Protein AF-A0A2N2MK20-F1 (afdb_monomer_lite)

Secondary structure (DSSP, 8-state):
-HHHHHHHHHHHHTHHHHHH-SS--GGGHHHHHHHHHHHHT--HHHHHHHHHHHHHHHHH---TT--S-----PPPPP-PPPP-------S--------------------S---HHHHHHHHHHHHHHH--

Radius of gyration: 23.37 Å; chains: 1; bounding box: 56×28×58 Å

Foldseek 3Di:
DVQAVLQVVLCVVVVVVCVVPVDDDPVCLVVQLVVCCVVVVDDSVVSNVVSVVSVVSVVSHDPPDPPDDDDDDDDDDDDDDDDDDDPPDDDDDDDDDDDPPDDDDDDDDDDPDPDPVSVVVVVVVCCVPPVD

Structure (mmCIF, N/CA/C/O backbone):
data_AF-A0A2N2MK20-F1
#
_entry.id   AF-A0A2N2MK20-F1
#
loop_
_atom_site.group_PDB
_atom_site.id
_atom_site.type_symbol
_atom_site.label_atom_id
_atom_site.label_alt_id
_atom_site.label_comp_id
_atom_site.label_asym_id
_atom_site.label_entity_id
_atom_site.label_seq_id
_atom_site.pdbx_PDB_ins_code
_atom_site.Cartn_x
_atom_site.Cartn_y
_atom_site.Cartn_z
_atom_site.occupancy
_atom_site.B_iso_or_equiv
_atom_site.auth_seq_id
_atom_site.auth_comp_id
_atom_site.auth_asym_id
_atom_site.auth_atom_id
_atom_site.pdbx_PDB_model_num
ATOM 1 N N . MET A 1 1 ? -14.079 -4.914 24.509 1.00 66.94 1 MET A N 1
ATOM 2 C CA . MET A 1 1 ? -12.876 -4.077 24.730 1.00 66.94 1 MET A CA 1
ATOM 3 C C . MET A 1 1 ? -11.814 -4.303 23.656 1.00 66.94 1 MET A C 1
ATOM 5 O O . MET A 1 1 ? -11.550 -3.370 22.916 1.00 66.94 1 MET A O 1
ATOM 9 N N . SER A 1 2 ? -11.267 -5.517 23.497 1.00 84.25 2 SER A N 1
ATOM 10 C CA . SER A 1 2 ? -10.160 -5.799 22.555 1.00 84.25 2 SER A CA 1
ATOM 11 C C . SER A 1 2 ? -10.425 -5.381 21.092 1.00 84.25 2 SER A C 1
ATOM 13 O O . SER A 1 2 ? -9.617 -4.654 20.525 1.00 84.25 2 SER A O 1
ATOM 15 N N . LYS A 1 3 ? -11.589 -5.715 20.513 1.00 86.69 3 LYS A N 1
ATOM 16 C CA . LYS A 1 3 ? -11.930 -5.348 19.119 1.00 86.69 3 LYS A CA 1
ATOM 17 C C . LYS A 1 3 ? -11.968 -3.832 18.855 1.00 86.69 3 LYS A C 1
ATOM 19 O O . LYS A 1 3 ? -11.536 -3.377 17.802 1.00 86.69 3 LYS A O 1
ATOM 24 N N . LYS A 1 4 ? -12.426 -3.041 19.834 1.00 88.56 4 LYS A N 1
ATOM 25 C CA . LYS A 1 4 ? -12.463 -1.568 19.746 1.00 88.56 4 LYS A CA 1
ATOM 26 C C . LYS A 1 4 ? -11.067 -0.953 19.855 1.00 88.56 4 LYS A C 1
ATOM 28 O O . LYS A 1 4 ? -10.743 -0.015 19.136 1.00 88.56 4 LYS A O 1
ATOM 33 N N . VAL A 1 5 ? -10.224 -1.507 20.733 1.00 89.94 5 VAL A N 1
ATOM 34 C CA . VAL A 1 5 ? -8.811 -1.107 20.836 1.00 89.94 5 VAL A CA 1
ATOM 35 C C . VAL A 1 5 ? -8.077 -1.416 19.530 1.00 89.94 5 VAL A C 1
ATOM 37 O O . VAL A 1 5 ? -7.339 -0.565 19.046 1.00 89.94 5 VAL A O 1
ATOM 40 N N . MET A 1 6 ? -8.342 -2.580 18.926 1.00 90.00 6 MET A N 1
ATOM 41 C CA . MET A 1 6 ? -7.805 -2.948 17.615 1.00 90.00 6 MET A CA 1
ATOM 42 C C . MET A 1 6 ? -8.229 -1.952 16.528 1.00 90.00 6 MET A C 1
ATOM 44 O O . MET A 1 6 ? -7.374 -1.451 15.808 1.00 90.00 6 MET A O 1
ATOM 48 N N . GLY A 1 7 ? -9.515 -1.590 16.450 1.00 91.19 7 GLY A N 1
ATOM 49 C CA . GLY A 1 7 ? -9.996 -0.604 15.474 1.00 91.19 7 GLY A CA 1
ATOM 50 C C . GLY A 1 7 ? -9.304 0.753 15.597 1.00 91.19 7 GLY A C 1
ATOM 51 O O . GLY A 1 7 ? -8.846 1.306 14.597 1.00 91.19 7 GLY A O 1
ATOM 52 N N . LYS A 1 8 ? -9.131 1.252 16.826 1.00 90.38 8 LYS A N 1
ATOM 53 C CA . LYS A 1 8 ? -8.376 2.488 17.070 1.00 90.38 8 LYS A CA 1
ATOM 54 C C . LYS A 1 8 ? -6.909 2.359 16.646 1.00 90.38 8 LYS A C 1
ATOM 56 O O . LYS A 1 8 ? -6.404 3.234 15.950 1.00 90.38 8 LYS A O 1
ATOM 61 N N . ALA A 1 9 ? -6.245 1.271 17.035 1.00 90.94 9 ALA A N 1
ATOM 62 C CA . ALA A 1 9 ? -4.842 1.035 16.702 1.00 90.94 9 ALA A CA 1
ATOM 63 C C . ALA A 1 9 ? -4.618 0.918 15.187 1.00 90.94 9 ALA A C 1
ATOM 65 O O . ALA A 1 9 ? -3.639 1.446 14.674 1.00 90.94 9 ALA A O 1
ATOM 66 N N . ILE A 1 10 ? -5.541 0.283 14.458 1.00 92.69 10 ILE A N 1
ATOM 67 C CA . ILE A 1 10 ? -5.482 0.175 12.996 1.00 92.69 10 ILE A CA 1
ATOM 68 C C . ILE A 1 10 ? -5.677 1.541 12.333 1.00 92.69 10 ILE A C 1
ATOM 70 O O . ILE A 1 10 ? -4.916 1.876 11.428 1.00 92.69 10 ILE A O 1
ATOM 74 N N . LYS A 1 11 ? -6.646 2.350 12.788 1.00 90.75 11 LYS A N 1
ATOM 75 C CA . LYS A 1 11 ? -6.838 3.718 12.273 1.00 90.75 11 LYS A CA 1
ATOM 76 C C . LYS A 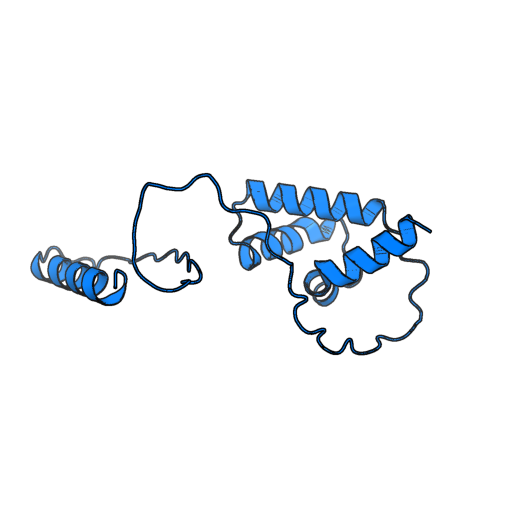1 11 ? -5.615 4.603 12.497 1.00 90.75 11 LYS A C 1
ATOM 78 O O . LYS A 1 11 ? -5.305 5.423 11.643 1.00 90.75 11 LYS A O 1
ATOM 83 N N . GLU A 1 12 ? -4.928 4.437 13.623 1.00 90.94 12 GLU A N 1
ATOM 84 C CA . GLU A 1 12 ? -3.709 5.183 13.940 1.00 90.94 12 GLU A CA 1
ATOM 85 C C . GLU A 1 12 ? -2.513 4.694 13.106 1.00 90.94 12 GLU A C 1
ATOM 87 O O . GLU A 1 12 ? -1.870 5.488 12.424 1.00 90.94 12 GLU A O 1
ATOM 92 N N . ALA A 1 13 ? -2.253 3.384 13.093 1.00 90.75 13 ALA A N 1
ATOM 93 C CA . ALA A 1 13 ? -1.092 2.792 12.425 1.00 90.75 13 ALA A CA 1
ATOM 94 C C . ALA A 1 13 ? -1.159 2.850 10.890 1.00 90.75 13 ALA A C 1
ATOM 96 O O . ALA A 1 13 ? -0.121 2.923 10.242 1.00 90.75 13 ALA A O 1
ATOM 97 N N . TYR A 1 14 ? -2.364 2.818 10.315 1.00 92.12 14 TYR A N 1
ATOM 98 C CA . TYR A 1 14 ? -2.598 2.870 8.868 1.00 92.12 14 TYR A CA 1
ATOM 99 C C . TYR A 1 14 ? -3.367 4.131 8.461 1.00 92.12 14 TYR A C 1
ATOM 101 O O . TYR A 1 14 ? -4.144 4.106 7.503 1.00 92.12 14 TYR A O 1
ATOM 109 N N . SER A 1 15 ? -3.194 5.229 9.204 1.00 90.94 15 SER A N 1
ATOM 110 C CA . SER A 1 15 ? -3.935 6.483 9.000 1.00 90.94 15 SER A CA 1
ATOM 111 C C . SER A 1 15 ? -3.933 6.954 7.543 1.00 90.94 15 SER A C 1
ATOM 113 O O . SER A 1 15 ? -4.957 7.372 7.012 1.00 90.94 15 SER A O 1
ATOM 115 N N . ASP A 1 16 ? -2.820 6.779 6.846 1.00 87.88 16 ASP A N 1
ATOM 116 C CA . ASP A 1 16 ? -2.624 7.132 5.450 1.00 87.88 16 ASP A CA 1
ATOM 117 C C . ASP A 1 16 ? -3.340 6.213 4.447 1.00 87.88 16 ASP A C 1
ATOM 119 O O . ASP A 1 16 ? -3.637 6.659 3.341 1.00 87.88 16 ASP A O 1
ATOM 123 N N . ILE A 1 17 ? -3.718 4.985 4.820 1.00 90.56 17 ILE A N 1
ATOM 124 C CA . ILE A 1 17 ? -4.679 4.177 4.045 1.00 90.56 17 ILE A CA 1
ATOM 125 C C . ILE A 1 17 ? -6.092 4.740 4.223 1.00 90.56 17 ILE A C 1
ATOM 127 O O . ILE A 1 17 ? -6.817 4.903 3.240 1.00 90.56 17 ILE A O 1
ATOM 131 N N . PHE A 1 18 ? -6.471 5.092 5.455 1.00 89.19 18 PHE A N 1
ATOM 132 C CA . PHE A 1 18 ? -7.796 5.646 5.753 1.00 89.19 18 PHE A CA 1
ATOM 133 C C . PHE A 1 18 ? -8.009 7.056 5.182 1.00 89.19 18 PHE A C 1
ATOM 135 O O . PHE A 1 18 ? -9.147 7.420 4.886 1.00 89.19 18 PHE A O 1
ATOM 142 N N . LEU A 1 19 ? -6.932 7.819 4.952 1.00 88.00 19 LEU A N 1
ATOM 143 C CA . LEU A 1 19 ? -6.970 9.081 4.202 1.00 88.00 19 LEU A CA 1
ATOM 144 C C . LEU A 1 19 ? -7.337 8.875 2.727 1.00 88.00 19 LEU A C 1
ATOM 146 O O . LEU A 1 19 ? -8.032 9.704 2.147 1.00 88.00 19 LEU A O 1
ATOM 150 N N . ILE A 1 20 ? -6.877 7.779 2.120 1.00 86.25 20 ILE A N 1
ATOM 151 C CA . ILE A 1 20 ? -7.182 7.447 0.722 1.00 86.25 20 ILE A CA 1
ATOM 152 C C . ILE A 1 20 ? -8.590 6.848 0.622 1.00 86.25 20 ILE A C 1
ATOM 154 O O . ILE A 1 20 ? -9.351 7.164 -0.294 1.00 86.25 20 ILE A O 1
ATOM 158 N N . LYS A 1 21 ? -8.943 5.969 1.564 1.00 86.50 21 LYS A N 1
ATOM 159 C CA . LYS A 1 21 ? -10.220 5.260 1.588 1.00 86.50 21 LYS A CA 1
ATOM 160 C C . LYS A 1 21 ? -10.719 5.112 3.022 1.00 86.50 21 LYS A C 1
ATOM 162 O O . LYS A 1 21 ? -10.220 4.281 3.771 1.00 86.50 21 LYS A O 1
ATOM 167 N N . ALA A 1 22 ? -11.769 5.854 3.371 1.00 85.06 22 ALA A N 1
ATOM 168 C CA . ALA A 1 22 ? -12.332 5.843 4.724 1.00 85.06 22 ALA A CA 1
ATOM 169 C C . ALA A 1 22 ? -12.829 4.456 5.177 1.00 85.06 22 ALA A C 1
ATOM 171 O O . ALA A 1 22 ? -12.691 4.109 6.345 1.00 85.06 22 ALA A O 1
ATOM 172 N N . ASN A 1 23 ? -13.370 3.660 4.249 1.00 85.75 23 ASN A N 1
ATOM 173 C CA . ASN A 1 23 ? -13.828 2.292 4.497 1.00 85.75 23 ASN A CA 1
ATOM 174 C C . ASN A 1 23 ? -13.214 1.350 3.451 1.00 85.75 23 ASN A C 1
ATOM 176 O O . ASN A 1 23 ? -13.815 1.148 2.390 1.00 85.75 23 ASN A O 1
ATOM 180 N N . PRO A 1 24 ? -12.001 0.826 3.698 1.00 87.19 24 PRO A N 1
ATOM 181 C CA . PRO A 1 24 ? -11.347 -0.105 2.793 1.00 87.19 24 PRO A CA 1
ATOM 182 C C . PRO A 1 24 ? -12.137 -1.410 2.689 1.00 87.19 24 PRO A C 1
ATOM 184 O O . PRO A 1 24 ? -12.458 -2.039 3.693 1.00 87.19 24 PRO A O 1
ATOM 187 N N . THR A 1 25 ? -12.428 -1.836 1.466 1.00 88.31 25 THR A N 1
ATOM 188 C CA . THR A 1 25 ? -13.100 -3.108 1.168 1.00 88.31 25 THR A CA 1
ATOM 189 C C . THR A 1 25 ? -12.172 -4.029 0.383 1.00 88.31 25 THR A C 1
ATOM 191 O O . THR A 1 25 ? -11.103 -3.609 -0.062 1.00 88.31 25 THR A O 1
ATOM 194 N N . ALA A 1 26 ? -12.571 -5.284 0.165 1.00 86.50 26 ALA A N 1
ATOM 195 C CA . ALA A 1 26 ? -11.788 -6.230 -0.636 1.00 86.50 26 ALA A CA 1
ATOM 196 C C . ALA 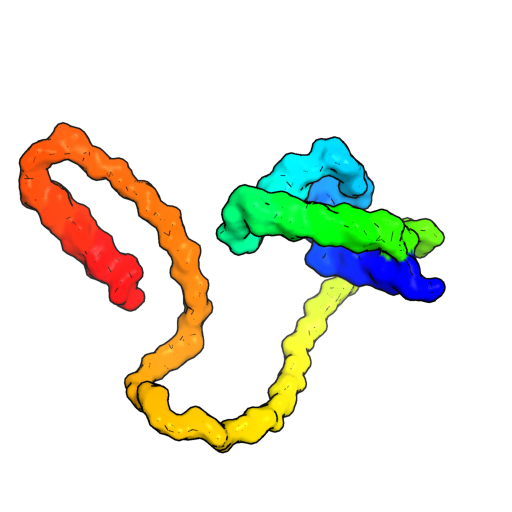A 1 26 ? -11.520 -5.738 -2.075 1.00 86.50 26 ALA A C 1
ATOM 198 O O . ALA A 1 26 ? -10.489 -6.077 -2.654 1.00 86.50 26 ALA A O 1
ATOM 199 N N . ALA A 1 27 ? -12.405 -4.904 -2.634 1.00 88.31 27 ALA A N 1
ATOM 200 C CA . ALA A 1 27 ? -12.226 -4.308 -3.958 1.00 88.31 27 ALA A CA 1
ATOM 201 C C . ALA A 1 27 ? -11.050 -3.316 -4.013 1.00 88.31 27 ALA A C 1
ATOM 203 O O . ALA A 1 27 ? -10.439 -3.140 -5.063 1.00 88.31 27 ALA A O 1
ATOM 204 N N . ASP A 1 28 ? -10.691 -2.708 -2.879 1.00 91.31 28 ASP A N 1
ATOM 205 C CA . ASP A 1 28 ? -9.601 -1.734 -2.785 1.00 91.31 28 ASP A CA 1
ATOM 206 C C . ASP A 1 28 ? -8.223 -2.406 -2.601 1.00 91.31 28 ASP A C 1
ATOM 208 O O . ASP A 1 28 ? -7.204 -1.728 -2.474 1.00 91.31 28 ASP A O 1
ATOM 212 N N . ARG A 1 29 ? -8.154 -3.745 -2.615 1.00 91.44 29 ARG A N 1
ATOM 213 C CA . ARG A 1 29 ? -6.908 -4.493 -2.397 1.00 91.44 29 ARG A CA 1
ATOM 214 C C . ARG A 1 29 ? -5.766 -4.061 -3.330 1.00 91.44 29 ARG A C 1
ATOM 216 O O . ARG A 1 29 ? -4.672 -3.859 -2.808 1.00 91.44 29 ARG A O 1
ATOM 223 N N . PRO A 1 30 ? -5.962 -3.865 -4.651 1.00 92.75 30 PRO A N 1
ATOM 224 C CA . PRO A 1 30 ? -4.875 -3.428 -5.533 1.00 92.75 30 PRO A CA 1
ATOM 225 C C . PRO A 1 30 ? -4.308 -2.055 -5.151 1.00 92.75 30 PRO A C 1
ATOM 227 O O . PRO A 1 30 ? -3.103 -1.827 -5.248 1.00 92.75 30 PRO A O 1
ATOM 230 N N . LEU A 1 31 ? -5.169 -1.150 -4.676 1.00 92.38 31 LEU A N 1
ATOM 231 C CA . LEU A 1 31 ? -4.780 0.184 -4.222 1.00 92.38 31 LEU A CA 1
ATOM 232 C C . LEU A 1 31 ? -3.924 0.102 -2.953 1.00 92.38 31 LEU A C 1
ATOM 234 O O . LEU A 1 31 ? -2.883 0.750 -2.861 1.00 92.38 31 LEU A O 1
ATOM 238 N N . ILE A 1 32 ? -4.337 -0.731 -1.998 1.00 92.88 32 ILE A N 1
ATOM 239 C CA . ILE A 1 32 ? -3.616 -0.946 -0.739 1.00 92.88 32 ILE A CA 1
ATOM 240 C C . ILE A 1 32 ? -2.279 -1.654 -0.980 1.00 92.88 32 ILE A C 1
ATOM 242 O O . ILE A 1 32 ? -1.258 -1.250 -0.428 1.00 92.88 32 ILE A O 1
ATOM 246 N N . GLU A 1 33 ? -2.247 -2.664 -1.850 1.00 94.38 33 GLU A N 1
ATOM 247 C CA . GLU A 1 33 ? -0.997 -3.311 -2.256 1.00 94.38 33 GLU A CA 1
ATOM 248 C C . GLU A 1 33 ? -0.052 -2.298 -2.923 1.00 94.38 33 GLU A C 1
ATOM 250 O O . GLU A 1 33 ? 1.123 -2.238 -2.567 1.00 94.38 33 GLU A O 1
ATOM 255 N N . GLY A 1 34 ? -0.552 -1.437 -3.818 1.00 93.31 34 GLY A N 1
ATOM 256 C CA . GLY A 1 34 ? 0.234 -0.356 -4.425 1.00 93.31 34 GLY A CA 1
ATOM 257 C C . GLY A 1 34 ? 0.780 0.653 -3.406 1.00 93.31 34 GLY A C 1
ATOM 258 O O . GLY A 1 34 ? 1.939 1.073 -3.496 1.00 93.31 34 GLY A O 1
ATOM 259 N N . LYS A 1 35 ? -0.014 0.995 -2.386 1.00 92.31 35 LYS A N 1
ATOM 260 C CA . LYS A 1 35 ? 0.433 1.821 -1.257 1.00 92.31 35 LYS A CA 1
ATOM 261 C C . LYS A 1 35 ? 1.559 1.138 -0.474 1.00 92.31 35 LYS A C 1
ATOM 263 O O . LYS A 1 35 ? 2.556 1.790 -0.189 1.00 92.31 35 LYS A O 1
ATOM 268 N N . PHE A 1 36 ? 1.466 -0.161 -0.186 1.00 94.25 36 PHE A N 1
ATOM 269 C CA . PHE A 1 36 ? 2.537 -0.878 0.517 1.00 94.25 36 PHE A CA 1
ATOM 270 C C . PHE A 1 36 ? 3.810 -1.020 -0.318 1.00 94.25 36 PHE A C 1
ATOM 272 O O . PHE A 1 36 ? 4.904 -0.834 0.216 1.00 94.25 36 PHE A O 1
ATOM 279 N N . LYS A 1 37 ? 3.688 -1.277 -1.626 1.00 94.38 37 LYS A N 1
ATOM 280 C CA . LYS A 1 37 ? 4.840 -1.294 -2.541 1.00 94.38 37 LYS A CA 1
ATOM 281 C C . LYS A 1 37 ? 5.565 0.046 -2.537 1.00 94.38 37 LYS A C 1
ATOM 283 O O . LYS A 1 37 ? 6.771 0.075 -2.335 1.00 94.38 37 LYS A O 1
ATOM 288 N N . SER A 1 38 ? 4.836 1.148 -2.720 1.00 92.56 38 SER A N 1
ATOM 289 C C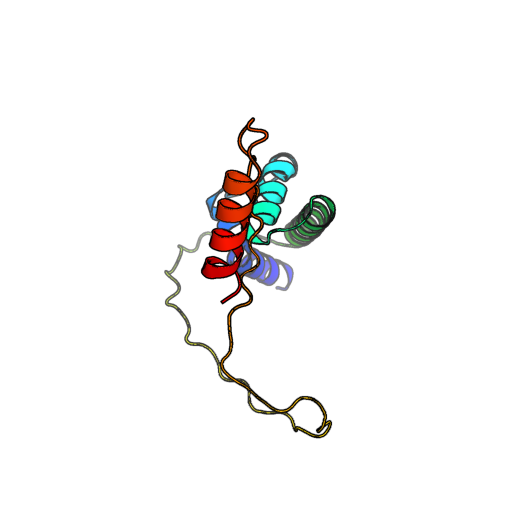A . SER A 1 38 ? 5.441 2.484 -2.795 1.00 92.56 38 SER A CA 1
ATOM 290 C C . SER A 1 38 ? 6.009 2.960 -1.458 1.00 92.56 38 SER A C 1
ATOM 292 O O . SER A 1 38 ? 7.091 3.535 -1.430 1.00 92.56 38 SER A O 1
ATOM 294 N N . PHE A 1 39 ? 5.311 2.707 -0.350 1.00 91.31 39 PHE A N 1
ATOM 295 C CA . PHE A 1 39 ? 5.701 3.231 0.957 1.00 91.31 39 PHE A CA 1
ATOM 296 C C . PHE A 1 39 ? 6.823 2.425 1.629 1.00 91.31 39 PHE A C 1
ATOM 298 O O . PHE A 1 39 ? 7.674 3.004 2.297 1.00 91.31 39 PHE A O 1
ATOM 305 N N . HIS A 1 40 ? 6.856 1.101 1.438 1.00 89.44 40 HIS A N 1
ATOM 306 C CA . HIS A 1 40 ? 7.859 0.218 2.049 1.00 89.44 40 HIS A CA 1
ATOM 307 C C . HIS A 1 40 ? 8.898 -0.319 1.059 1.00 89.44 40 HIS A C 1
ATOM 309 O O . HIS A 1 40 ? 9.716 -1.153 1.445 1.00 89.44 40 HIS A O 1
ATOM 315 N N . ASN A 1 41 ? 8.855 0.106 -0.209 1.00 90.44 41 ASN A N 1
ATOM 316 C CA . ASN A 1 41 ? 9.652 -0.473 -1.298 1.00 90.44 41 ASN A CA 1
ATOM 317 C C . ASN A 1 41 ? 9.556 -2.015 -1.332 1.00 90.44 41 ASN A C 1
ATOM 319 O O . ASN A 1 41 ? 10.540 -2.732 -1.519 1.00 90.44 41 ASN A O 1
ATOM 323 N N . ALA A 1 42 ? 8.357 -2.533 -1.059 1.00 90.94 42 ALA A N 1
ATOM 324 C CA . ALA A 1 42 ? 8.108 -3.961 -0.938 1.00 90.94 42 ALA A CA 1
ATOM 325 C C . ALA A 1 42 ? 7.953 -4.614 -2.318 1.00 90.94 42 ALA A C 1
ATOM 327 O O . ALA A 1 42 ? 7.342 -4.042 -3.223 1.00 90.94 42 ALA A O 1
ATOM 328 N N . SER A 1 43 ? 8.442 -5.849 -2.459 1.00 94.31 43 SER A N 1
ATOM 329 C CA . SER A 1 43 ? 8.161 -6.668 -3.642 1.00 94.31 43 SER A CA 1
ATOM 330 C C . SER A 1 43 ? 6.679 -7.041 -3.720 1.00 94.31 43 SER A C 1
ATOM 332 O O . SER A 1 43 ? 5.957 -6.996 -2.722 1.00 94.31 43 SER A O 1
ATOM 334 N N . ASP A 1 44 ? 6.225 -7.477 -4.894 1.00 91.88 44 ASP A N 1
ATOM 335 C CA . ASP A 1 44 ? 4.827 -7.856 -5.131 1.00 91.88 44 ASP A CA 1
ATOM 336 C C . ASP A 1 44 ? 4.299 -8.887 -4.130 1.00 91.88 44 ASP A C 1
ATOM 338 O O . ASP A 1 44 ? 3.199 -8.743 -3.592 1.00 91.88 44 ASP A O 1
ATOM 342 N N . VAL A 1 45 ? 5.116 -9.896 -3.828 1.00 95.75 45 VAL A N 1
ATOM 343 C CA . VAL A 1 45 ? 4.771 -10.948 -2.868 1.00 95.75 45 VAL A CA 1
ATOM 344 C C . VAL A 1 45 ? 4.644 -10.373 -1.459 1.00 95.75 45 VAL A C 1
ATOM 346 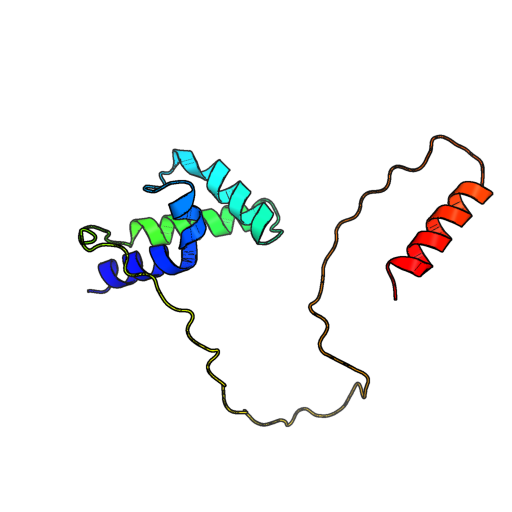O O . VAL A 1 45 ? 3.661 -10.645 -0.769 1.00 95.75 45 VAL A O 1
ATOM 349 N N . VAL A 1 46 ? 5.607 -9.550 -1.035 1.00 94.56 46 VAL A N 1
ATOM 350 C CA . VAL A 1 46 ? 5.625 -8.959 0.310 1.00 94.56 46 VAL A CA 1
ATOM 351 C C . VAL A 1 46 ? 4.459 -7.989 0.490 1.00 94.56 46 VAL A C 1
ATOM 353 O O . VAL A 1 46 ? 3.756 -8.070 1.494 1.00 94.56 46 VAL A O 1
ATOM 356 N N . ALA A 1 47 ? 4.180 -7.140 -0.499 1.00 95.19 47 ALA A N 1
ATOM 357 C CA . ALA A 1 47 ? 3.047 -6.220 -0.464 1.00 95.19 47 ALA A CA 1
ATOM 358 C C . ALA A 1 47 ? 1.700 -6.958 -0.399 1.00 95.19 47 ALA A C 1
ATOM 360 O O . ALA A 1 47 ? 0.810 -6.555 0.352 1.00 95.19 47 ALA A O 1
ATOM 361 N N . SER A 1 48 ? 1.556 -8.079 -1.115 1.00 95.38 48 SER A N 1
ATOM 362 C CA . SER A 1 48 ? 0.345 -8.902 -1.030 1.00 95.38 48 SER A CA 1
ATOM 363 C C . SER A 1 48 ? 0.173 -9.554 0.346 1.00 95.38 48 SER A C 1
ATOM 365 O O . SER A 1 48 ? -0.949 -9.652 0.854 1.00 95.38 48 SER A O 1
ATOM 367 N N . LEU A 1 49 ? 1.270 -9.978 0.983 1.00 96.69 49 LEU A N 1
ATOM 368 C CA . LEU A 1 49 ? 1.253 -10.486 2.357 1.00 96.69 49 LEU A CA 1
ATOM 369 C C . LEU A 1 49 ? 0.895 -9.382 3.361 1.00 96.69 49 LEU A C 1
ATOM 371 O O . LEU A 1 49 ? 0.034 -9.602 4.208 1.00 96.69 49 LEU A O 1
ATOM 375 N N . MET A 1 50 ? 1.472 -8.184 3.224 1.00 94.88 50 MET A N 1
ATOM 376 C CA . MET A 1 50 ? 1.114 -7.014 4.038 1.00 94.88 50 MET A CA 1
ATOM 377 C C . MET A 1 50 ? -0.380 -6.691 3.920 1.00 94.88 50 MET A C 1
ATOM 379 O O . MET A 1 50 ? -1.060 -6.546 4.935 1.00 94.88 50 MET A O 1
ATOM 383 N N . ALA A 1 51 ? -0.923 -6.679 2.698 1.00 95.12 51 ALA A N 1
ATOM 384 C CA . ALA A 1 51 ? -2.350 -6.474 2.468 1.00 95.12 51 ALA A CA 1
ATOM 385 C C . ALA A 1 51 ? -3.211 -7.572 3.107 1.00 95.12 51 ALA A C 1
ATOM 387 O O . ALA A 1 51 ? -4.212 -7.263 3.750 1.00 95.12 51 ALA A O 1
ATOM 388 N N . LYS A 1 52 ? -2.822 -8.851 3.001 1.00 95.62 52 LYS A N 1
ATOM 389 C CA . LYS A 1 52 ? -3.523 -9.955 3.687 1.00 95.62 52 LYS A CA 1
ATOM 390 C C . LYS A 1 52 ? -3.574 -9.744 5.200 1.00 95.62 52 LYS A C 1
ATOM 392 O O . LYS A 1 52 ? -4.640 -9.912 5.791 1.00 95.62 52 LYS A O 1
ATOM 397 N N . THR A 1 53 ? -2.456 -9.358 5.810 1.00 95.12 53 THR A N 1
ATOM 398 C CA . THR A 1 53 ? -2.391 -9.062 7.246 1.00 95.12 53 THR A CA 1
ATOM 399 C C . THR A 1 53 ? -3.286 -7.881 7.602 1.00 95.12 53 THR A C 1
ATOM 401 O O . THR A 1 53 ? -4.079 -7.990 8.531 1.00 95.12 53 THR A O 1
ATOM 404 N N . PHE A 1 54 ? -3.231 -6.790 6.835 1.00 94.88 54 PHE A N 1
ATOM 405 C CA . PHE A 1 54 ? -4.081 -5.619 7.046 1.00 94.88 54 PHE A CA 1
ATOM 406 C C . PHE A 1 54 ? -5.573 -5.976 7.045 1.00 94.88 54 PHE A C 1
ATOM 408 O O . PHE A 1 54 ? -6.271 -5.648 8.000 1.00 94.88 54 PHE A O 1
ATOM 415 N N . TYR A 1 55 ? -6.054 -6.703 6.031 1.00 94.00 55 TYR A N 1
ATOM 416 C CA . TYR A 1 55 ? -7.462 -7.112 5.971 1.00 94.00 55 TYR A CA 1
ATOM 417 C C . TYR A 1 55 ? -7.843 -8.078 7.098 1.00 94.00 55 TYR A C 1
ATOM 419 O O . TYR A 1 55 ? -8.904 -7.930 7.688 1.00 94.00 55 TYR A O 1
ATOM 427 N N . SER A 1 56 ? -6.950 -8.998 7.472 1.00 93.81 56 SER A N 1
ATOM 428 C CA . SER A 1 56 ? -7.193 -9.899 8.609 1.00 93.81 56 SER A CA 1
ATOM 429 C C . SER A 1 56 ? -7.352 -9.125 9.923 1.00 93.81 56 SER A C 1
ATOM 431 O O . SER A 1 56 ? -8.174 -9.478 10.762 1.00 93.81 56 SER A O 1
ATOM 433 N N . LEU A 1 57 ? -6.573 -8.056 10.113 1.00 92.50 57 LEU A N 1
ATOM 434 C CA . LEU A 1 57 ? -6.699 -7.167 11.267 1.00 92.50 57 LEU A CA 1
ATOM 435 C C . LEU A 1 57 ? -7.978 -6.320 11.190 1.00 92.50 57 LEU A C 1
ATOM 437 O O . LEU A 1 57 ? -8.635 -6.121 12.212 1.00 92.50 57 LEU A O 1
ATOM 441 N N . LEU A 1 58 ? -8.341 -5.858 9.990 1.00 91.62 58 LEU A N 1
ATOM 442 C CA . LEU A 1 58 ? -9.560 -5.092 9.732 1.00 91.62 58 LEU A CA 1
ATOM 443 C C . LEU A 1 58 ? -10.816 -5.898 10.093 1.00 91.62 58 LEU A C 1
ATOM 445 O O . LEU A 1 58 ? -11.701 -5.364 10.754 1.00 91.62 58 LEU A O 1
ATOM 449 N N . ASP A 1 59 ? -10.850 -7.188 9.754 1.00 90.94 59 ASP A N 1
ATOM 450 C CA . ASP A 1 59 ? -11.959 -8.101 10.072 1.00 90.94 59 ASP A CA 1
ATOM 451 C C . ASP A 1 59 ? -12.118 -8.346 11.585 1.00 90.94 59 ASP A C 1
ATOM 453 O O . ASP A 1 59 ? -13.209 -8.633 12.083 1.00 90.94 59 ASP A O 1
ATOM 457 N N . LEU A 1 60 ? -11.024 -8.236 12.344 1.00 90.12 60 LEU A N 1
ATOM 458 C CA . LEU A 1 60 ? -11.024 -8.382 13.803 1.00 90.12 60 LEU A CA 1
ATOM 459 C C . LEU A 1 60 ? -11.373 -7.078 14.535 1.00 90.12 60 LEU A C 1
ATOM 461 O O . LEU A 1 60 ? -11.668 -7.108 15.739 1.00 90.12 60 LEU A O 1
ATOM 465 N N . ALA A 1 61 ? -11.323 -5.943 13.839 1.00 90.94 61 ALA A N 1
ATOM 466 C CA . ALA A 1 61 ? -11.580 -4.630 14.398 1.00 90.94 61 ALA A CA 1
ATOM 467 C C . ALA A 1 61 ? -13.073 -4.298 14.450 1.00 90.94 61 ALA A C 1
ATOM 469 O O . ALA A 1 61 ? -13.860 -4.657 13.581 1.00 90.94 61 ALA A O 1
ATOM 470 N N . ASP A 1 62 ? -13.457 -3.566 15.493 1.00 86.50 62 ASP A N 1
ATOM 471 C CA . ASP A 1 62 ? -14.791 -2.989 15.622 1.00 86.50 62 ASP A CA 1
ATOM 472 C C . ASP A 1 62 ? -14.684 -1.462 15.587 1.00 86.50 62 ASP A C 1
ATOM 474 O O . ASP A 1 62 ? -14.077 -0.856 16.475 1.00 86.50 62 ASP A O 1
ATOM 478 N N . PHE A 1 63 ? -15.279 -0.859 14.557 1.00 81.25 63 PHE A N 1
ATOM 479 C CA . PHE A 1 63 ? -15.311 0.589 14.336 1.00 81.25 63 PHE A CA 1
ATOM 480 C C . PHE A 1 63 ? -16.604 1.249 14.836 1.00 81.25 63 PHE A C 1
ATOM 482 O O . PHE A 1 63 ? -16.778 2.453 14.652 1.00 81.25 63 PHE A O 1
ATOM 489 N N . SER A 1 64 ? -17.494 0.495 15.492 1.00 67.69 64 SER A N 1
ATOM 490 C CA . SER A 1 64 ? -18.832 0.927 15.940 1.00 67.69 64 SER A CA 1
ATOM 491 C C . SER A 1 64 ? -18.799 1.875 17.156 1.00 67.69 64 SER A C 1
ATOM 493 O O . SER A 1 64 ? -19.521 1.692 18.136 1.00 67.69 64 SER A O 1
ATOM 495 N N . GLY A 1 65 ? -17.916 2.873 17.145 1.00 57.91 65 GLY A N 1
ATOM 496 C CA . GLY A 1 65 ? -17.756 3.836 18.237 1.00 57.91 65 GLY A CA 1
ATOM 497 C C . GLY A 1 65 ? -17.113 5.173 17.868 1.00 57.91 65 GLY A C 1
ATOM 498 O O . GLY A 1 65 ? -16.886 5.964 18.777 1.00 57.91 65 GLY A O 1
ATOM 499 N N . ASP A 1 66 ? -16.829 5.444 16.590 1.00 54.00 66 ASP A N 1
ATOM 500 C CA . ASP A 1 66 ? -16.241 6.721 16.160 1.00 54.00 66 ASP A CA 1
ATOM 501 C C . ASP A 1 66 ? -17.310 7.691 15.643 1.00 54.00 66 ASP A C 1
ATOM 503 O O . ASP A 1 66 ? -17.448 7.906 14.445 1.00 54.00 66 ASP A O 1
ATOM 507 N N . ASP A 1 67 ? -18.023 8.303 16.589 1.00 47.41 67 ASP A N 1
ATOM 508 C CA . ASP A 1 67 ? -18.701 9.600 16.417 1.00 47.41 67 ASP A CA 1
ATOM 509 C C . ASP A 1 67 ? -18.072 10.670 17.331 1.00 47.41 67 ASP A C 1
ATOM 511 O O . ASP A 1 67 ? -18.684 11.672 17.697 1.00 47.41 67 ASP A O 1
ATOM 515 N N . THR A 1 68 ? -16.810 10.486 17.727 1.00 42.62 68 THR A N 1
ATOM 516 C CA . THR A 1 68 ? -16.068 11.522 18.449 1.00 42.62 68 THR A CA 1
ATOM 517 C C . THR A 1 68 ? -14.957 12.063 17.573 1.00 42.62 68 THR A C 1
ATOM 519 O O . THR A 1 68 ? -13.905 11.446 17.429 1.00 42.62 68 THR A O 1
ATOM 522 N N . ALA A 1 69 ? -15.264 13.219 16.986 1.00 42.53 69 ALA A N 1
ATOM 523 C CA . ALA A 1 69 ? -14.380 14.229 16.427 1.00 42.53 69 ALA A CA 1
ATOM 524 C C . ALA A 1 69 ? -12.877 13.956 16.591 1.00 42.53 69 ALA A C 1
ATOM 526 O O . ALA A 1 69 ? -12.352 13.868 17.704 1.00 42.53 69 ALA A O 1
ATOM 527 N N . ALA A 1 70 ? -12.191 13.929 15.448 1.00 43.84 70 ALA A N 1
ATOM 528 C CA . ALA A 1 70 ? -10.748 14.031 15.339 1.00 43.84 70 ALA A CA 1
ATOM 529 C C . ALA A 1 70 ? -10.218 15.136 16.266 1.00 43.84 70 ALA A C 1
ATOM 531 O O . ALA A 1 70 ? -10.355 16.330 15.996 1.00 43.84 70 ALA A O 1
ATOM 532 N N . LYS A 1 71 ? -9.606 14.732 17.379 1.00 40.69 71 LYS A N 1
ATOM 533 C CA . LYS A 1 71 ? -8.753 15.615 18.163 1.00 40.69 71 LYS A CA 1
ATOM 534 C C . LYS A 1 71 ? -7.377 15.586 17.491 1.00 40.69 71 LYS A C 1
ATOM 536 O O . LYS A 1 71 ? -6.843 14.489 17.326 1.00 40.69 71 LYS A O 1
ATOM 541 N N . PRO A 1 72 ? -6.800 16.732 17.095 1.00 42.38 72 PRO A N 1
ATOM 542 C CA . PRO A 1 72 ? -5.461 16.758 16.521 1.00 42.38 72 PRO A CA 1
ATOM 543 C C . PRO A 1 72 ? -4.480 16.173 17.542 1.00 42.38 72 PRO A C 1
ATOM 545 O O . PRO A 1 72 ? -4.343 16.682 18.657 1.00 42.38 72 PRO A O 1
ATOM 548 N N . SER A 1 73 ? -3.843 15.055 17.194 1.00 39.91 73 SER A N 1
ATOM 549 C CA . SER A 1 73 ? -2.770 14.489 18.002 1.00 39.91 73 SER A CA 1
ATOM 550 C C . SER A 1 73 ? -1.533 15.360 17.816 1.00 39.91 73 SER A C 1
ATOM 552 O O . SER A 1 73 ? -0.905 15.339 16.758 1.00 39.91 73 SER A O 1
ATOM 554 N N . ASN A 1 74 ? -1.184 16.132 18.844 1.00 41.12 74 ASN A N 1
ATOM 555 C CA . ASN A 1 74 ? 0.144 16.725 18.949 1.00 41.12 74 ASN A CA 1
ATOM 556 C C . ASN A 1 74 ? 1.219 15.621 18.844 1.00 41.12 74 ASN A C 1
ATOM 558 O O . ASN A 1 74 ? 0.995 14.519 19.361 1.00 41.12 74 ASN A O 1
ATOM 562 N N . PRO A 1 75 ? 2.390 15.903 18.245 1.00 44.97 75 PRO A N 1
ATOM 563 C CA . PRO A 1 75 ? 3.485 14.945 18.174 1.00 44.97 75 PRO A CA 1
ATOM 564 C C . PRO A 1 75 ? 3.956 14.615 19.594 1.00 44.97 75 PRO A C 1
ATOM 566 O O . PRO A 1 75 ? 4.304 15.515 20.361 1.00 44.97 75 PRO A O 1
ATOM 569 N N . LYS A 1 76 ? 3.958 13.332 19.967 1.00 46.69 76 LYS A N 1
ATOM 570 C CA . LYS A 1 76 ? 4.655 12.887 21.179 1.00 46.69 76 LYS A CA 1
ATOM 571 C C . LYS A 1 76 ? 6.164 12.862 20.900 1.00 46.69 76 LYS A C 1
ATOM 573 O O . LYS A 1 76 ? 6.555 12.362 19.845 1.00 46.69 76 LYS A O 1
ATOM 578 N N . PRO A 1 77 ? 7.004 13.373 21.816 1.00 46.59 77 PRO A N 1
ATOM 579 C CA . PRO A 1 77 ? 8.453 13.272 21.695 1.00 46.59 77 PRO A CA 1
ATOM 580 C C . PRO A 1 77 ? 8.914 11.805 21.810 1.00 46.59 77 PRO A C 1
ATOM 582 O O . PRO A 1 77 ? 8.208 10.995 22.423 1.00 46.59 77 PRO A O 1
ATOM 585 N N . PRO A 1 78 ? 10.074 11.442 21.230 1.00 48.78 78 PRO A N 1
ATOM 586 C CA . PRO A 1 78 ? 10.605 10.086 21.303 1.00 48.78 78 PRO A CA 1
ATOM 587 C C . PRO A 1 78 ? 10.895 9.707 22.758 1.00 48.78 78 PRO A C 1
ATOM 589 O O . PRO A 1 78 ? 11.506 10.473 23.498 1.00 48.78 78 PRO A O 1
ATOM 592 N N . VAL A 1 79 ? 10.431 8.528 23.164 1.00 43.34 79 VAL A N 1
ATOM 593 C CA . VAL A 1 79 ? 10.718 7.938 24.474 1.00 43.34 79 VAL A CA 1
ATOM 594 C C . VAL A 1 79 ? 12.058 7.214 24.383 1.00 43.34 79 VAL A C 1
ATOM 596 O O . VAL A 1 79 ? 12.174 6.230 23.648 1.00 43.34 79 VAL A O 1
ATOM 599 N N . ASP A 1 80 ? 13.041 7.708 25.135 1.00 44.38 80 ASP A N 1
ATOM 600 C CA . ASP A 1 80 ? 14.316 7.044 25.406 1.00 44.38 80 ASP A CA 1
ATOM 601 C C . ASP A 1 80 ? 14.087 5.634 25.967 1.00 44.38 80 ASP A C 1
ATOM 603 O O . ASP A 1 80 ? 13.337 5.439 26.928 1.00 44.38 80 ASP A O 1
ATOM 607 N N . LYS A 1 81 ? 14.753 4.638 25.376 1.00 49.12 81 LYS A N 1
ATOM 608 C CA . LYS A 1 81 ? 14.873 3.297 25.960 1.00 49.12 81 LYS A CA 1
ATOM 609 C C . LYS A 1 81 ? 16.229 3.184 26.675 1.00 49.12 81 LYS A C 1
ATOM 611 O O . LYS A 1 81 ? 17.233 3.569 26.081 1.00 49.12 81 LYS A O 1
ATOM 616 N N . PRO A 1 82 ? 16.273 2.662 27.915 1.00 40.59 82 PRO A N 1
ATOM 617 C CA . PRO A 1 82 ? 17.509 2.480 28.675 1.00 40.59 82 PRO A CA 1
ATOM 618 C C . PRO A 1 82 ? 18.386 1.345 28.10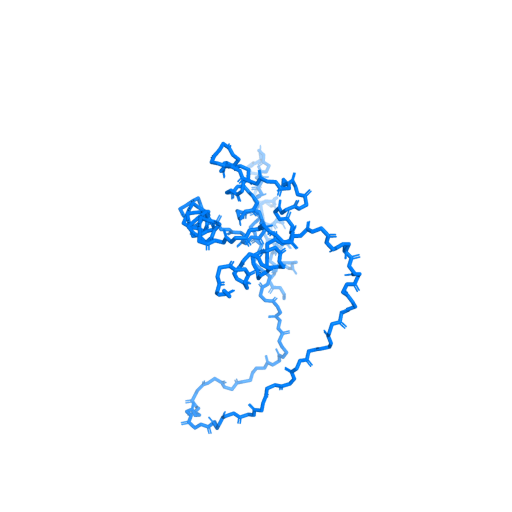7 1.00 40.59 82 PRO A C 1
ATOM 620 O O . PRO A 1 82 ? 17.877 0.490 27.374 1.00 40.59 82 PRO A O 1
ATOM 623 N N . PRO A 1 83 ? 19.692 1.337 28.437 1.00 42.41 83 PRO A N 1
ATOM 624 C CA . PRO A 1 83 ? 20.678 0.451 27.832 1.00 42.41 83 PRO A CA 1
ATOM 625 C C . PRO A 1 83 ? 20.569 -0.965 28.406 1.00 42.41 83 PRO A C 1
ATOM 627 O O . PRO A 1 83 ? 20.319 -1.143 29.599 1.00 42.41 83 PRO A O 1
ATOM 630 N N . VAL A 1 84 ? 20.774 -1.969 27.554 1.00 38.91 84 VAL A N 1
ATOM 631 C CA . VAL A 1 84 ? 21.010 -3.355 27.972 1.00 38.91 84 VAL A CA 1
ATOM 632 C C . VAL A 1 84 ? 22.416 -3.725 27.515 1.00 38.91 84 VAL A C 1
ATOM 634 O O . VAL A 1 84 ? 22.796 -3.395 26.393 1.00 38.91 84 VAL A O 1
ATOM 637 N N . ASP A 1 85 ? 23.140 -4.338 28.446 1.00 35.50 85 ASP A N 1
ATOM 638 C CA . ASP A 1 85 ? 24.571 -4.634 28.479 1.00 35.50 85 ASP A CA 1
ATOM 639 C C . ASP A 1 85 ? 25.207 -5.160 27.188 1.00 35.50 85 ASP A C 1
ATOM 641 O O . ASP A 1 85 ? 24.644 -5.959 26.437 1.00 35.50 85 ASP A O 1
ATOM 645 N N . ASP A 1 86 ? 26.444 -4.709 27.029 1.00 41.56 86 ASP A N 1
ATOM 646 C CA . ASP A 1 86 ? 27.376 -4.908 25.934 1.00 41.56 86 ASP A CA 1
ATOM 647 C C . ASP A 1 86 ? 28.395 -5.966 26.389 1.00 41.56 86 ASP A C 1
ATOM 649 O O . ASP A 1 86 ? 29.294 -5.663 27.169 1.00 41.56 86 ASP A O 1
ATOM 653 N N . ASP A 1 87 ? 28.230 -7.229 25.978 1.00 38.66 87 ASP A N 1
ATOM 654 C CA . ASP A 1 87 ? 29.290 -8.238 26.145 1.00 38.66 87 ASP A CA 1
ATOM 655 C C . ASP A 1 87 ? 29.290 -9.308 25.045 1.00 38.66 87 ASP A C 1
ATOM 657 O O . ASP A 1 87 ? 29.302 -10.511 25.295 1.00 38.66 87 ASP A O 1
ATOM 661 N N . LEU A 1 88 ? 29.294 -8.862 23.786 1.00 39.78 88 LEU A N 1
ATOM 662 C CA . LEU A 1 88 ? 29.928 -9.615 22.697 1.00 39.78 88 LEU A CA 1
ATOM 663 C C . LEU A 1 88 ? 30.765 -8.654 21.856 1.00 39.78 88 LEU A C 1
ATOM 665 O O . LEU A 1 88 ? 30.533 -8.396 20.675 1.00 39.78 88 LEU A O 1
ATOM 669 N N . GLU A 1 89 ? 31.760 -8.105 22.537 1.00 40.31 89 GLU A N 1
ATOM 670 C CA . GLU A 1 89 ? 32.831 -7.317 21.970 1.00 40.31 89 GLU A CA 1
ATOM 671 C C . GLU A 1 89 ? 33.702 -8.140 20.999 1.00 40.31 89 GLU A C 1
ATOM 673 O O . GLU A 1 89 ? 34.047 -9.296 21.248 1.00 40.31 89 GLU A O 1
ATOM 678 N N . LYS A 1 90 ? 34.196 -7.422 19.982 1.00 47.94 90 LYS A N 1
ATOM 679 C CA . LYS A 1 90 ? 35.426 -7.658 19.200 1.00 47.94 90 LYS A CA 1
ATOM 680 C C . LYS A 1 90 ? 35.298 -8.522 17.947 1.00 47.94 90 LYS A C 1
ATOM 682 O O . LYS A 1 90 ? 35.857 -9.609 17.857 1.00 47.94 90 LYS A O 1
ATOM 687 N N . GLN A 1 91 ? 34.799 -7.893 16.889 1.00 41.56 91 GLN A N 1
ATOM 688 C CA . GLN A 1 91 ? 35.631 -7.526 15.733 1.00 41.56 91 GLN A CA 1
ATOM 689 C C . GLN A 1 91 ? 34.889 -6.467 14.906 1.00 41.56 91 GLN A C 1
ATOM 691 O O . GLN A 1 91 ? 33.669 -6.444 14.907 1.00 41.56 91 GLN A O 1
ATOM 696 N N . PHE A 1 92 ? 35.634 -5.595 14.225 1.00 38.56 92 PHE A N 1
ATOM 697 C CA . PHE A 1 92 ? 35.200 -4.367 13.529 1.00 38.56 92 PHE A CA 1
ATOM 698 C C . PHE A 1 92 ? 35.192 -3.094 14.380 1.00 38.56 92 PHE A C 1
ATOM 700 O O . PHE A 1 92 ? 34.168 -2.520 14.736 1.00 38.56 92 PHE A O 1
ATOM 707 N N . LYS A 1 93 ? 36.411 -2.610 14.638 1.00 42.53 93 LYS A N 1
ATOM 708 C CA . LYS A 1 93 ? 36.650 -1.217 15.001 1.00 42.53 93 LYS A CA 1
ATOM 709 C C . LYS A 1 93 ? 36.457 -0.289 13.793 1.00 42.53 93 LYS A C 1
ATOM 711 O O . LYS A 1 93 ? 37.137 -0.442 12.785 1.00 42.53 93 LYS A O 1
ATOM 716 N N . GLU A 1 94 ? 35.586 0.694 14.016 1.00 45.81 94 GLU A N 1
ATOM 717 C CA . GLU A 1 94 ? 35.694 2.120 13.665 1.00 45.81 94 GLU A CA 1
ATOM 718 C C . GLU A 1 94 ? 35.695 2.548 12.184 1.00 45.81 94 GLU A C 1
ATOM 720 O O . GLU A 1 94 ? 36.711 2.485 11.496 1.00 45.81 94 GLU A O 1
ATOM 725 N N . LYS A 1 95 ? 34.608 3.211 11.756 1.00 39.56 95 LYS A N 1
ATOM 726 C CA . LYS A 1 95 ? 34.487 4.687 11.812 1.00 39.56 95 LYS A CA 1
ATOM 727 C C . LYS A 1 95 ? 33.088 5.172 11.387 1.00 39.56 95 LYS A C 1
ATOM 729 O O . LYS A 1 95 ? 32.651 4.886 10.285 1.00 39.56 95 LYS A O 1
ATOM 734 N N . GLY A 1 96 ? 32.486 6.013 12.232 1.00 37.84 96 GLY A N 1
ATOM 735 C CA . GLY A 1 96 ? 31.736 7.201 11.800 1.00 37.84 96 GLY A CA 1
ATOM 736 C C . GLY A 1 96 ? 30.249 7.049 11.461 1.00 37.84 96 GLY A C 1
ATOM 737 O O . GLY A 1 96 ? 29.910 6.547 10.406 1.00 37.84 96 GLY A O 1
ATOM 738 N N . HIS A 1 97 ? 29.415 7.641 12.324 1.00 40.72 97 HIS A N 1
ATOM 739 C CA . HIS A 1 97 ? 28.075 8.197 12.079 1.00 40.72 97 HIS A CA 1
ATOM 740 C C . HIS A 1 97 ? 26.989 7.301 11.465 1.00 40.72 97 HIS A C 1
ATOM 742 O O . HIS A 1 97 ? 27.097 6.786 10.361 1.00 40.72 97 HIS A O 1
ATOM 748 N N . GLY A 1 98 ? 25.859 7.220 12.176 1.00 49.28 98 GLY A N 1
ATOM 749 C CA . GLY A 1 98 ? 24.626 6.630 11.672 1.00 49.28 98 GLY A CA 1
ATOM 750 C C . GLY A 1 98 ? 24.204 7.277 10.358 1.00 49.28 98 GLY A C 1
ATOM 751 O O . GLY A 1 98 ? 23.729 8.410 10.334 1.00 49.28 98 GLY A O 1
ATOM 752 N N . THR A 1 99 ? 24.363 6.543 9.267 1.00 47.88 99 THR A N 1
ATOM 753 C CA . THR A 1 99 ? 23.752 6.874 7.992 1.00 47.88 99 THR A CA 1
ATOM 754 C C . THR A 1 99 ? 22.466 6.069 7.892 1.00 47.88 99 THR A C 1
ATOM 756 O O . THR A 1 99 ? 22.440 4.842 7.992 1.00 47.88 99 THR A O 1
ATOM 759 N N . VAL A 1 100 ? 21.352 6.785 7.760 1.00 52.88 100 VAL A N 1
ATOM 760 C CA . VAL A 1 100 ? 20.097 6.207 7.284 1.00 52.88 100 VAL A CA 1
ATOM 761 C C . VAL A 1 100 ? 20.433 5.467 5.991 1.00 52.88 100 VAL A C 1
ATOM 763 O O . VAL A 1 100 ? 20.909 6.086 5.042 1.00 52.88 100 VAL A O 1
ATOM 766 N N . GLY A 1 101 ? 20.252 4.145 5.971 1.00 56.44 101 GLY A N 1
ATOM 767 C CA . GLY A 1 101 ? 20.530 3.326 4.796 1.00 56.44 101 GLY A CA 1
ATOM 768 C C . GLY A 1 101 ? 19.557 3.678 3.676 1.00 56.44 101 GLY A C 1
ATOM 769 O O . GLY A 1 101 ? 18.470 3.112 3.590 1.00 56.44 101 GLY A O 1
ATOM 770 N N . LEU A 1 102 ? 19.921 4.649 2.845 1.00 64.19 102 LEU A N 1
ATOM 771 C CA . LEU A 1 102 ? 19.139 5.057 1.690 1.00 64.19 102 LEU A CA 1
ATOM 772 C C . LEU A 1 102 ? 19.365 4.043 0.565 1.00 64.19 102 LEU A C 1
ATOM 774 O O . LEU A 1 102 ? 20.388 4.047 -0.115 1.00 64.19 102 LEU A O 1
ATOM 778 N N . HIS A 1 103 ? 18.408 3.135 0.391 1.00 69.00 103 HIS A N 1
ATOM 779 C CA . HIS A 1 103 ? 18.415 2.177 -0.708 1.00 69.00 103 HIS A CA 1
ATOM 780 C C . HIS A 1 103 ? 17.752 2.800 -1.944 1.00 69.00 103 HIS A C 1
ATOM 782 O O . HIS A 1 103 ? 16.528 2.917 -2.007 1.00 69.00 103 HIS A O 1
ATOM 788 N N . TYR A 1 104 ? 18.562 3.196 -2.927 1.00 74.81 104 TYR A N 1
ATOM 789 C CA . TYR A 1 104 ? 18.092 3.749 -4.198 1.00 74.81 104 TYR A CA 1
ATOM 790 C C . TYR A 1 104 ? 18.180 2.711 -5.324 1.00 74.81 104 TYR A C 1
ATOM 792 O O . TYR A 1 104 ? 19.221 2.089 -5.522 1.00 74.81 104 TYR A O 1
ATOM 800 N N . ASN A 1 105 ? 17.103 2.571 -6.103 1.00 79.56 105 ASN A N 1
ATOM 801 C CA . ASN A 1 105 ? 17.087 1.798 -7.348 1.00 79.56 105 ASN A CA 1
ATOM 802 C C . ASN A 1 105 ? 17.140 2.762 -8.538 1.00 79.56 105 ASN A C 1
ATOM 804 O O . ASN A 1 105 ? 16.156 3.441 -8.827 1.00 79.56 105 ASN A O 1
ATOM 808 N N . ILE A 1 106 ? 18.286 2.837 -9.220 1.00 77.06 106 ILE A N 1
ATOM 809 C CA . ILE A 1 106 ? 18.520 3.763 -10.338 1.00 77.06 106 ILE A CA 1
ATOM 810 C C . ILE A 1 106 ? 18.666 2.955 -11.628 1.00 77.06 106 ILE A C 1
ATOM 812 O O . ILE A 1 106 ? 19.467 2.024 -11.699 1.00 77.06 106 ILE A O 1
ATOM 816 N N . GLN A 1 107 ? 17.896 3.317 -12.656 1.00 81.88 107 GLN A N 1
ATOM 817 C CA . GLN A 1 107 ? 17.982 2.730 -13.994 1.00 81.88 107 GLN A CA 1
ATOM 818 C C . GLN A 1 107 ? 18.485 3.784 -14.978 1.00 81.88 107 GLN A C 1
ATOM 820 O O . GLN A 1 107 ? 17.905 4.862 -15.090 1.00 81.88 107 GLN A O 1
ATOM 825 N N . ILE A 1 108 ? 19.569 3.471 -15.688 1.00 77.31 108 ILE A N 1
ATOM 826 C CA . ILE A 1 108 ? 20.200 4.377 -16.651 1.00 77.31 108 ILE A CA 1
ATOM 827 C C . ILE A 1 108 ? 20.147 3.724 -18.024 1.00 77.31 108 ILE A C 1
ATOM 829 O O . ILE A 1 108 ? 20.694 2.641 -18.232 1.00 77.31 108 ILE A O 1
ATOM 833 N N . HIS A 1 109 ? 19.506 4.400 -18.972 1.00 80.12 109 HIS A N 1
ATOM 834 C CA . HIS A 1 109 ? 19.550 4.005 -20.372 1.00 80.12 109 HIS A CA 1
ATOM 835 C C . HIS A 1 109 ? 20.835 4.542 -20.994 1.00 80.12 109 HIS A C 1
ATOM 837 O O . HIS A 1 109 ? 21.031 5.754 -21.090 1.00 80.12 109 HIS A O 1
ATOM 843 N N . LEU A 1 110 ? 21.719 3.632 -21.399 1.00 80.06 110 LEU A N 1
ATOM 844 C CA . LEU A 1 110 ? 22.955 4.006 -22.073 1.00 80.06 110 LEU A CA 1
ATOM 845 C C . LEU A 1 110 ? 22.627 4.589 -23.458 1.00 80.06 110 LEU A C 1
ATOM 847 O O . LEU A 1 110 ? 21.733 4.078 -24.142 1.00 80.06 110 LEU A O 1
ATOM 851 N N . PRO A 1 111 ? 23.321 5.659 -23.880 1.00 78.12 111 PRO A N 1
ATOM 852 C CA . PRO A 1 111 ? 23.123 6.232 -25.202 1.00 78.12 111 PRO A CA 1
ATOM 853 C C . PRO A 1 111 ? 23.430 5.196 -26.290 1.00 78.12 111 PRO A C 1
ATOM 855 O O . PRO A 1 111 ? 24.318 4.360 -26.132 1.00 78.12 111 PRO A O 1
ATOM 858 N N . ALA A 1 112 ? 22.734 5.281 -27.427 1.00 77.12 112 ALA A N 1
ATOM 859 C CA . ALA A 1 112 ? 22.933 4.407 -28.589 1.00 77.12 112 ALA A CA 1
ATOM 860 C C . ALA A 1 112 ? 24.223 4.751 -29.367 1.00 77.12 112 ALA A C 1
ATOM 862 O O . ALA A 1 112 ? 24.221 4.889 -30.588 1.00 77.12 112 ALA A O 1
ATOM 863 N N . THR A 1 113 ? 25.330 4.932 -28.649 1.00 78.12 113 THR A N 1
ATOM 864 C CA . THR A 1 113 ? 26.668 5.169 -29.190 1.00 78.12 113 THR A CA 1
ATOM 865 C C . THR A 1 113 ? 27.567 3.972 -28.892 1.00 78.12 113 THR A C 1
ATOM 867 O O . THR A 1 113 ? 27.378 3.251 -27.910 1.00 78.12 113 THR A O 1
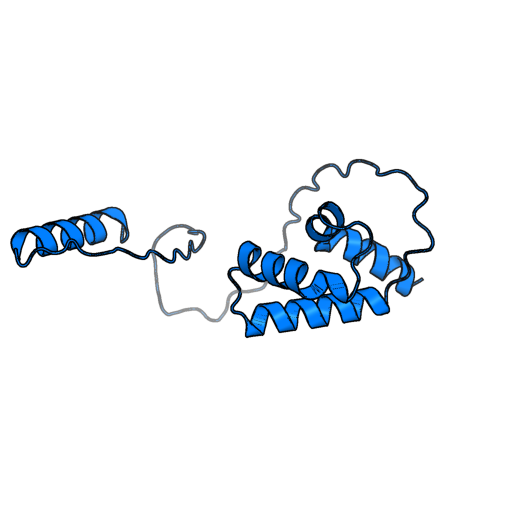ATOM 870 N N . LYS A 1 114 ? 28.548 3.748 -29.768 1.00 75.94 114 LYS A N 1
ATOM 871 C CA . LYS A 1 114 ? 29.614 2.751 -29.587 1.00 75.94 114 LYS A CA 1
ATOM 872 C C . LYS A 1 114 ? 30.910 3.376 -29.065 1.00 75.94 114 LYS A C 1
ATOM 874 O O . LYS A 1 114 ? 31.915 2.682 -28.965 1.00 75.94 114 LYS A O 1
ATOM 879 N N . ASP A 1 115 ? 30.891 4.676 -28.783 1.00 87.38 115 ASP A N 1
ATOM 880 C CA . ASP A 1 115 ? 32.060 5.399 -28.307 1.00 87.38 115 ASP A CA 1
ATOM 881 C C . ASP A 1 115 ? 32.396 5.006 -26.865 1.00 87.38 115 ASP A C 1
ATOM 883 O O . ASP A 1 115 ? 31.622 5.247 -25.937 1.00 87.38 115 ASP A O 1
ATOM 887 N N . ILE A 1 116 ? 33.569 4.397 -26.695 1.00 84.12 116 ILE A N 1
ATOM 888 C CA . ILE A 1 116 ? 34.071 3.909 -25.414 1.00 84.12 116 ILE A CA 1
ATOM 889 C C . ILE A 1 116 ? 34.348 5.044 -24.420 1.00 84.12 116 ILE A C 1
ATOM 891 O O . ILE A 1 116 ? 34.209 4.844 -23.212 1.00 84.12 116 ILE A O 1
ATOM 895 N N . GLU A 1 117 ? 34.682 6.245 -24.899 1.00 86.25 117 GLU A N 1
ATOM 896 C CA . GLU A 1 117 ? 34.958 7.398 -24.038 1.00 86.25 117 GLU A CA 1
ATOM 897 C C . GLU A 1 117 ? 33.686 7.892 -23.343 1.00 86.25 117 GLU A C 1
ATOM 899 O O . GLU A 1 117 ? 33.716 8.231 -22.158 1.00 86.25 117 GLU A O 1
ATOM 904 N N . VAL A 1 118 ? 32.544 7.829 -24.034 1.00 83.88 118 VAL A N 1
ATOM 905 C CA . VAL A 1 118 ? 31.237 8.205 -23.476 1.00 83.88 118 VAL A CA 1
ATOM 906 C C . VAL A 1 118 ? 30.823 7.253 -22.351 1.00 83.88 118 VAL A C 1
ATOM 908 O O . VAL A 1 118 ? 30.385 7.711 -21.295 1.00 83.88 118 VAL A O 1
ATOM 911 N N . TYR A 1 119 ? 31.010 5.938 -22.520 1.00 83.69 119 TYR A N 1
ATOM 912 C CA . TYR A 1 119 ? 30.746 4.970 -21.446 1.00 83.69 119 TYR A CA 1
ATOM 913 C C . TYR A 1 119 ? 31.635 5.226 -20.227 1.00 83.69 119 TYR A C 1
ATOM 915 O O . TYR A 1 119 ? 31.143 5.265 -19.098 1.00 83.69 119 TYR A O 1
ATOM 923 N N . ASN A 1 120 ? 32.933 5.443 -20.453 1.00 85.06 120 ASN A N 1
ATOM 924 C CA . ASN A 1 120 ? 33.889 5.701 -19.378 1.00 85.06 120 ASN A CA 1
ATOM 925 C C . ASN A 1 120 ? 33.546 6.975 -18.598 1.00 85.06 120 ASN A C 1
ATOM 927 O O . ASN A 1 120 ? 33.626 6.972 -17.370 1.00 85.06 120 ASN A O 1
ATOM 931 N N . ALA A 1 121 ? 33.120 8.039 -19.285 1.00 86.88 121 ALA A N 1
ATOM 932 C CA . ALA A 1 121 ? 32.682 9.273 -18.642 1.00 86.88 121 ALA A CA 1
ATOM 933 C C . ALA A 1 121 ? 31.454 9.047 -17.743 1.00 86.88 121 ALA A C 1
ATOM 935 O O . ALA A 1 121 ? 31.465 9.476 -16.591 1.00 86.88 121 ALA A O 1
ATOM 936 N N . ILE A 1 122 ? 30.441 8.311 -18.221 1.00 84.12 122 ILE A N 1
ATOM 937 C CA . ILE A 1 122 ? 29.231 8.004 -17.441 1.00 84.12 122 ILE A CA 1
ATOM 938 C C . ILE A 1 122 ? 29.587 7.204 -16.182 1.00 84.12 122 ILE A C 1
ATOM 940 O O . ILE A 1 122 ? 29.207 7.597 -15.081 1.00 84.12 122 ILE A O 1
ATOM 944 N N . PHE A 1 123 ? 30.352 6.114 -16.305 1.00 85.44 123 PHE A N 1
ATOM 945 C CA . PHE A 1 123 ? 30.707 5.288 -15.144 1.00 85.44 123 PHE A CA 1
ATOM 946 C C . PHE A 1 123 ? 31.612 6.012 -14.149 1.00 85.44 123 PHE A C 1
ATOM 948 O O . PHE A 1 123 ? 31.446 5.834 -12.942 1.00 85.44 123 PHE A O 1
ATOM 955 N N . LYS A 1 124 ? 32.533 6.852 -14.635 1.00 87.81 124 LYS A N 1
ATOM 956 C CA . LYS A 1 124 ? 33.358 7.699 -13.772 1.00 87.81 124 LYS A CA 1
ATOM 957 C C . LYS A 1 124 ? 32.485 8.665 -12.970 1.00 87.81 124 LYS A C 1
ATOM 959 O O . LYS A 1 124 ? 32.577 8.675 -11.750 1.00 87.81 124 LYS A O 1
ATOM 964 N N . SER A 1 125 ? 31.572 9.384 -13.628 1.00 84.81 125 SER A N 1
ATOM 965 C CA . SER A 1 125 ? 30.636 10.282 -12.944 1.00 84.81 125 SER A CA 1
ATOM 966 C C . SER A 1 125 ? 29.752 9.554 -11.931 1.00 84.81 125 SER A C 1
ATOM 968 O O . SER A 1 125 ? 29.533 10.086 -10.847 1.00 84.81 125 SER A O 1
ATOM 970 N N . LEU A 1 126 ? 29.275 8.342 -12.238 1.00 83.81 126 LEU A N 1
ATOM 971 C CA . LEU A 1 126 ? 28.472 7.553 -11.297 1.00 83.81 126 LEU A CA 1
ATOM 972 C C . LEU A 1 126 ? 29.271 7.141 -10.062 1.00 83.81 126 LEU A C 1
ATOM 974 O O . LEU A 1 126 ? 28.778 7.271 -8.946 1.00 83.81 126 LEU A O 1
ATOM 978 N N . LYS A 1 127 ? 30.505 6.668 -10.252 1.00 81.88 127 LYS A N 1
ATOM 979 C CA . LYS A 1 127 ? 31.386 6.307 -9.140 1.00 81.88 127 LYS A CA 1
ATOM 980 C C . LYS A 1 127 ? 31.648 7.508 -8.231 1.00 81.88 127 LYS A C 1
ATOM 982 O O . LYS A 1 127 ? 31.558 7.359 -7.019 1.00 81.88 127 LYS A O 1
ATOM 987 N N . ASP A 1 128 ? 31.926 8.665 -8.828 1.00 86.44 128 ASP A N 1
ATOM 988 C CA . ASP A 1 128 ? 32.267 9.886 -8.097 1.00 86.44 128 ASP A CA 1
ATOM 989 C C . ASP A 1 128 ? 31.067 10.471 -7.321 1.00 86.44 128 ASP A C 1
ATOM 991 O O . ASP A 1 128 ? 31.277 11.113 -6.304 1.00 86.44 128 ASP A O 1
ATOM 995 N N . HIS A 1 129 ? 29.819 10.254 -7.766 1.00 77.75 129 HIS A N 1
ATOM 996 C CA . HIS A 1 129 ? 28.635 10.911 -7.178 1.00 77.75 129 HIS A CA 1
ATOM 997 C C . HIS A 1 129 ? 27.657 9.980 -6.440 1.00 77.75 129 HIS A C 1
ATOM 999 O O . HIS A 1 129 ? 26.733 10.480 -5.802 1.00 77.75 129 HIS A O 1
ATOM 1005 N N . LEU A 1 130 ? 27.789 8.650 -6.546 1.00 74.88 130 LEU A N 1
ATOM 1006 C CA . LEU A 1 130 ? 26.882 7.697 -5.877 1.00 74.88 130 LEU A CA 1
ATOM 1007 C C . LEU A 1 130 ? 27.540 6.853 -4.778 1.00 74.88 130 LEU A C 1
ATOM 1009 O O . LEU A 1 130 ? 26.812 6.239 -4.002 1.00 74.88 130 LEU A O 1
ATOM 1013 N N . ILE A 1 131 ? 28.872 6.743 -4.751 1.00 66.25 131 ILE A N 1
ATOM 1014 C CA . ILE A 1 131 ? 29.603 5.800 -3.879 1.00 66.25 131 ILE A CA 1
ATOM 1015 C C . ILE A 1 131 ? 30.450 6.544 -2.826 1.00 66.25 131 ILE A C 1
ATOM 1017 O O . ILE A 1 131 ? 31.294 5.936 -2.174 1.00 66.25 131 ILE A O 1
ATOM 1021 N N . GLU A 1 132 ? 30.239 7.851 -2.652 1.00 54.78 132 GLU A N 1
ATOM 1022 C CA . GLU A 1 132 ? 30.864 8.606 -1.555 1.00 54.78 132 GLU A CA 1
ATOM 1023 C C . GLU A 1 132 ? 30.079 8.467 -0.242 1.00 54.78 132 GLU A C 1
ATOM 1025 O O . GLU A 1 132 ? 28.829 8.574 -0.276 1.00 54.78 132 GLU A O 1
#

Sequence (132 aa):
MSKKVMGKAIKEAYSDIFLIKANPTAADRPLIEGKFKSFHNASDVVASLMAKTFYSLLDLADFSGDDTAAKPSNPKPPVDKPPVDDDLEKQFKEKGHGTVGLHYNIQIHLPATKDIEVYNAIFKSLKDHLIE

pLDDT: mean 74.79, std 20.43, range [35.5, 96.69]